Protein AF-A0AAU9D079-F1 (afdb_monomer_lite)

Organism: NCBI:txid2932183

Secondary structure (DSSP, 8-state):
-------PPPP--TTS-HHHHTTS---HHHHHHHHHHTT----S-HHHHHHHHHHHHHH---PPP--------TT----TTPBPPTT----HHHHHHHHHHH-TT----HHHHHHHHH-TTSBHHHHHHHHHHHHHHHHHHHHT-

Structure (mmCIF, N/CA/C/O backbone):
data_AF-A0AAU9D079-F1
#
_entry.id   AF-A0AAU9D079-F1
#
loop_
_atom_site.group_PDB
_atom_site.id
_atom_site.type_symbol
_atom_site.label_atom_id
_atom_site.label_alt_id
_atom_site.label_comp_id
_atom_site.label_asym_id
_atom_site.label_entity_id
_atom_site.label_seq_id
_atom_site.pdbx_PDB_ins_code
_atom_site.Cartn_x
_atom_site.Cartn_y
_atom_site.Cartn_z
_atom_site.occupancy
_atom_site.B_iso_or_equiv
_atom_site.auth_seq_id
_atom_site.auth_comp_id
_atom_site.auth_asym_id
_atom_site.auth_atom_id
_atom_site.pdbx_PDB_model_num
ATOM 1 N N . MET A 1 1 ? 31.704 30.088 -17.794 1.00 35.72 1 MET A N 1
ATOM 2 C CA . MET A 1 1 ? 30.406 29.933 -17.100 1.00 35.72 1 MET A CA 1
ATOM 3 C C . MET A 1 1 ? 29.579 28.923 -17.874 1.00 35.72 1 MET A C 1
ATOM 5 O O . MET A 1 1 ? 28.893 29.282 -18.826 1.00 35.72 1 MET A O 1
ATOM 9 N N . ASP A 1 2 ? 29.726 27.651 -17.518 1.00 37.94 2 ASP A N 1
ATOM 10 C CA . ASP A 1 2 ? 29.118 26.526 -18.222 1.00 37.94 2 ASP A CA 1
ATOM 11 C C . ASP A 1 2 ? 27.613 26.461 -17.973 1.00 37.94 2 ASP A C 1
ATOM 13 O O . ASP A 1 2 ? 27.134 26.202 -16.865 1.00 37.94 2 ASP A O 1
ATOM 17 N N . LYS A 1 3 ? 26.848 26.711 -19.036 1.00 43.94 3 LYS A N 1
ATOM 18 C CA . LYS A 1 3 ? 25.403 26.504 -19.070 1.00 43.94 3 LYS A CA 1
ATOM 19 C C . LYS A 1 3 ? 25.148 24.999 -18.951 1.00 43.94 3 LYS A C 1
ATOM 21 O O . LYS A 1 3 ? 25.276 24.274 -19.933 1.00 43.94 3 LYS A O 1
ATOM 26 N N . LYS A 1 4 ? 24.790 24.511 -17.756 1.00 41.75 4 LYS A N 1
ATOM 27 C CA . LYS A 1 4 ? 24.279 23.142 -17.580 1.00 41.75 4 LYS A CA 1
ATOM 28 C C . LYS A 1 4 ? 23.078 22.949 -18.509 1.00 41.75 4 LYS A C 1
ATOM 30 O O . LYS A 1 4 ? 22.026 23.550 -18.298 1.00 41.75 4 LYS A O 1
ATOM 35 N N . ALA A 1 5 ? 23.250 22.123 -19.539 1.00 45.31 5 ALA A N 1
ATOM 36 C CA . ALA A 1 5 ? 22.170 21.694 -20.410 1.00 45.31 5 ALA A CA 1
ATOM 37 C C . ALA A 1 5 ? 21.072 21.051 -19.553 1.00 45.31 5 ALA A C 1
ATOM 39 O O . ALA A 1 5 ? 21.315 20.096 -18.813 1.00 45.31 5 ALA A O 1
ATOM 40 N N . LYS A 1 6 ? 19.863 21.604 -19.632 1.00 51.50 6 LYS A N 1
ATOM 41 C CA . LYS A 1 6 ? 18.654 21.019 -19.056 1.00 51.50 6 LYS A CA 1
ATOM 42 C C . LYS A 1 6 ? 18.415 19.715 -19.818 1.00 51.50 6 LYS A C 1
ATOM 44 O O . LYS A 1 6 ? 17.887 19.758 -20.922 1.00 51.50 6 LYS A O 1
ATOM 49 N N . GLN A 1 7 ? 18.911 18.590 -19.296 1.00 60.41 7 GLN A N 1
ATOM 50 C CA . GLN A 1 7 ? 18.768 17.281 -19.939 1.00 60.41 7 GLN A CA 1
ATOM 51 C C . GLN A 1 7 ? 17.278 17.003 -20.132 1.00 60.41 7 GLN A C 1
ATOM 53 O O . GLN A 1 7 ? 16.543 16.765 -19.172 1.00 60.41 7 GLN A O 1
ATOM 58 N N . SER A 1 8 ? 16.822 17.113 -21.377 1.00 75.19 8 SER A N 1
ATOM 59 C CA . SER A 1 8 ? 15.475 16.738 -21.766 1.00 75.19 8 SER A CA 1
ATOM 60 C C . SER A 1 8 ? 15.332 15.236 -21.574 1.00 75.19 8 SER A C 1
ATOM 62 O O . SER A 1 8 ? 16.210 14.453 -21.938 1.00 75.19 8 SER A O 1
ATOM 64 N N . ARG A 1 9 ? 14.223 14.839 -20.950 1.00 83.19 9 ARG A N 1
ATOM 65 C CA . ARG A 1 9 ? 13.878 13.434 -20.765 1.00 83.19 9 ARG A CA 1
ATOM 66 C C . ARG A 1 9 ? 13.855 12.739 -22.137 1.00 83.19 9 ARG A C 1
ATOM 68 O O . ARG A 1 9 ? 13.100 13.198 -22.996 1.00 83.19 9 ARG A O 1
ATOM 75 N N . PRO A 1 10 ? 14.636 11.666 -22.346 1.00 85.69 10 PRO A N 1
ATOM 76 C CA . PRO A 1 10 ? 14.678 10.972 -23.621 1.00 85.69 10 PRO A CA 1
ATOM 77 C C . PRO A 1 10 ? 13.368 10.228 -23.871 1.00 85.69 10 PRO A C 1
ATOM 79 O O . PRO A 1 10 ? 12.711 9.747 -22.941 1.00 85.69 10 PRO A O 1
ATOM 82 N N . GLU A 1 11 ? 12.989 10.133 -25.140 1.00 86.75 11 GLU A N 1
ATOM 83 C CA . GLU A 1 11 ? 11.825 9.364 -25.561 1.00 86.75 11 GLU A CA 1
ATOM 84 C C . GLU A 1 11 ? 12.049 7.871 -25.302 1.00 86.75 11 GLU A C 1
ATOM 86 O O . GLU A 1 11 ? 13.154 7.355 -25.479 1.00 86.75 11 GLU A O 1
ATOM 91 N N . LEU A 1 12 ? 11.003 7.176 -24.856 1.00 89.38 12 LEU A N 1
ATOM 92 C CA . LEU A 1 12 ? 11.094 5.764 -24.518 1.00 89.38 12 LEU A CA 1
ATOM 93 C C . LEU A 1 12 ? 11.044 4.913 -25.793 1.00 89.38 12 LEU A C 1
ATOM 95 O O . LEU A 1 12 ? 9.967 4.631 -26.315 1.00 89.38 12 LEU A O 1
ATOM 99 N N . ARG A 1 13 ? 12.220 4.518 -26.291 1.00 89.88 13 ARG A N 1
ATOM 100 C CA . ARG A 1 13 ? 12.395 3.765 -27.541 1.00 89.88 13 ARG A CA 1
ATOM 101 C C . ARG A 1 13 ? 13.238 2.498 -27.336 1.00 89.88 13 ARG A C 1
ATOM 103 O O . ARG A 1 13 ? 13.971 2.431 -26.351 1.00 89.88 13 ARG A O 1
ATOM 110 N N . PRO A 1 14 ? 13.110 1.471 -28.202 1.00 87.12 14 PRO A N 1
ATOM 111 C CA . PRO A 1 14 ? 13.763 0.171 -27.995 1.00 87.12 14 PRO A CA 1
ATOM 112 C C . PRO A 1 14 ? 15.297 0.217 -28.005 1.00 87.12 14 PRO A C 1
ATOM 114 O O . PRO A 1 14 ? 15.936 -0.676 -27.465 1.00 87.12 14 PRO A O 1
ATOM 117 N N . ASP A 1 15 ? 15.872 1.251 -28.612 1.00 86.75 15 ASP A N 1
ATOM 118 C CA . ASP A 1 15 ? 17.305 1.536 -28.705 1.00 86.75 15 ASP A CA 1
ATOM 119 C C . ASP A 1 15 ? 17.833 2.398 -27.541 1.00 86.75 15 ASP A C 1
ATOM 121 O O . ASP A 1 15 ? 19.031 2.676 -27.457 1.00 86.75 15 ASP A O 1
ATOM 125 N N . LEU A 1 16 ? 16.960 2.826 -26.621 1.00 90.81 16 LEU A N 1
ATOM 126 C CA . LEU A 1 16 ? 17.357 3.622 -25.466 1.00 90.81 16 LEU A CA 1
ATOM 127 C C . LEU A 1 16 ? 18.226 2.794 -24.512 1.00 90.81 16 LEU A C 1
ATOM 129 O O . LEU A 1 16 ? 17.862 1.703 -24.087 1.00 90.81 16 LEU A O 1
ATOM 133 N N . ASN A 1 17 ? 19.356 3.350 -24.084 1.00 90.56 17 ASN A N 1
ATOM 134 C CA . ASN A 1 17 ? 20.204 2.686 -23.103 1.00 90.56 17 ASN A CA 1
ATOM 135 C C . ASN A 1 17 ? 19.479 2.530 -21.747 1.00 90.56 17 ASN A C 1
ATOM 137 O O . ASN A 1 17 ? 18.990 3.512 -21.179 1.00 90.56 17 ASN A O 1
ATOM 141 N N . ALA A 1 18 ? 19.477 1.315 -21.190 1.00 90.06 18 ALA A N 1
ATOM 142 C CA . ALA A 1 18 ? 18.810 0.997 -19.923 1.00 90.06 18 ALA A CA 1
ATOM 143 C C . ALA A 1 18 ? 19.267 1.885 -18.745 1.00 90.06 18 ALA A C 1
ATOM 145 O O . ALA A 1 18 ? 18.445 2.329 -17.942 1.00 90.06 18 ALA A O 1
ATOM 146 N N . MET A 1 19 ? 20.560 2.221 -18.667 1.00 88.31 19 MET A N 1
ATOM 147 C CA . MET A 1 19 ? 21.108 3.093 -17.618 1.00 88.31 19 MET A CA 1
ATOM 148 C C . MET A 1 19 ? 20.657 4.544 -17.768 1.00 88.31 19 MET A C 1
ATOM 150 O O . MET A 1 19 ? 20.585 5.271 -16.779 1.00 88.31 19 MET A O 1
ATOM 154 N N . ILE A 1 20 ? 20.372 4.989 -18.994 1.00 89.50 20 ILE A N 1
ATOM 155 C CA . ILE A 1 20 ? 19.781 6.306 -19.242 1.00 89.50 20 ILE A CA 1
ATOM 156 C C . ILE A 1 20 ? 18.304 6.267 -18.859 1.00 89.50 20 ILE A C 1
ATOM 158 O O . ILE A 1 20 ? 17.867 7.119 -18.094 1.00 89.50 20 ILE A O 1
ATOM 162 N N . PHE A 1 21 ? 17.561 5.256 -19.311 1.00 92.81 21 PHE A N 1
ATOM 163 C CA . PHE A 1 21 ? 16.154 5.059 -18.964 1.00 92.81 21 PHE A CA 1
ATOM 164 C C . PHE A 1 21 ? 15.908 5.129 -17.446 1.00 92.81 21 PHE A C 1
ATOM 166 O O . PHE A 1 21 ? 15.053 5.890 -16.996 1.00 92.81 21 PHE A O 1
ATOM 173 N N . LEU A 1 22 ? 16.712 4.419 -16.647 1.00 90.69 22 LEU A N 1
ATOM 174 C CA . LEU A 1 22 ? 16.5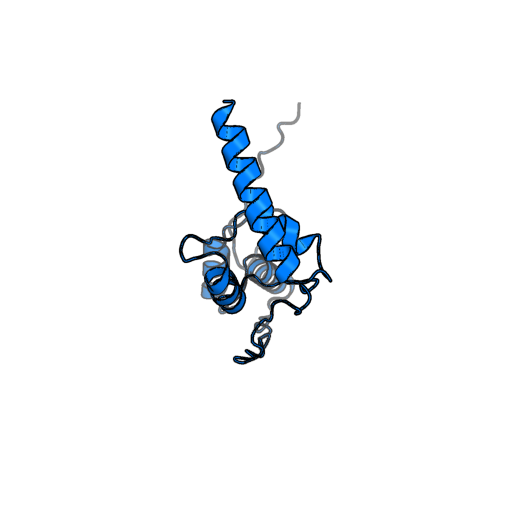76 4.379 -15.185 1.00 90.69 22 LEU A CA 1
ATOM 175 C C . LEU A 1 22 ? 16.859 5.718 -14.478 1.00 90.69 22 LEU A C 1
ATOM 177 O O . LEU A 1 22 ? 16.495 5.879 -13.314 1.00 90.69 22 LEU A O 1
ATOM 181 N N . LYS A 1 23 ? 17.483 6.691 -15.156 1.00 91.88 23 LYS A N 1
ATOM 182 C CA . LYS A 1 23 ? 17.740 8.03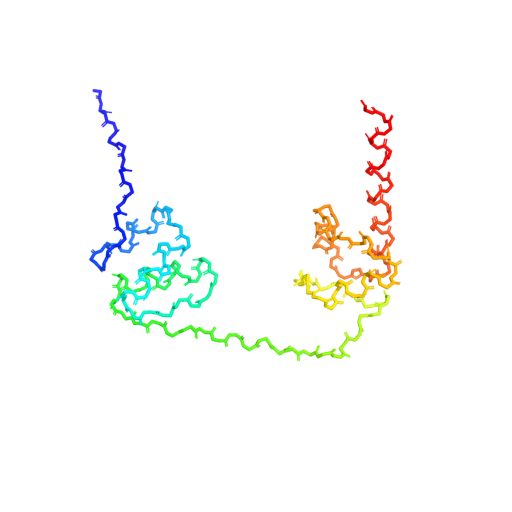3 -14.602 1.00 91.88 23 LYS A CA 1
ATOM 183 C C . LYS A 1 23 ? 16.546 8.978 -14.726 1.00 91.88 23 LYS A C 1
ATOM 185 O O . LYS A 1 23 ? 16.550 10.028 -14.086 1.00 91.88 23 LYS A O 1
ATOM 190 N N . PHE A 1 24 ? 15.538 8.634 -15.530 1.00 90.44 24 PHE A N 1
ATOM 191 C CA . PHE A 1 24 ? 14.393 9.500 -15.795 1.00 90.44 24 PHE A CA 1
ATOM 192 C C . PHE A 1 24 ? 13.077 8.915 -15.286 1.00 90.44 24 PHE A C 1
ATOM 194 O O . PHE A 1 24 ? 12.878 7.707 -15.180 1.00 90.44 24 PHE A O 1
ATOM 201 N N . TYR A 1 25 ? 12.138 9.810 -14.983 1.00 89.50 25 TYR A N 1
ATOM 202 C CA . TYR A 1 25 ? 10.790 9.438 -14.582 1.00 89.50 25 TYR A CA 1
ATOM 203 C C . TYR A 1 25 ? 9.888 9.267 -15.812 1.00 89.50 25 TYR A C 1
ATOM 205 O O . TYR A 1 25 ? 9.683 10.207 -16.584 1.00 89.50 25 TYR A O 1
ATOM 213 N N . TYR A 1 26 ? 9.302 8.080 -15.952 1.00 90.94 26 TYR A N 1
ATOM 214 C CA . TYR A 1 26 ? 8.273 7.774 -16.950 1.00 90.94 26 TYR A CA 1
ATOM 215 C C . TYR A 1 26 ? 6.934 7.532 -16.264 1.00 90.94 26 TYR A C 1
ATOM 217 O O . TYR A 1 26 ? 6.883 6.973 -15.165 1.00 90.94 26 TYR A O 1
ATOM 225 N N . LEU A 1 27 ? 5.846 7.974 -16.881 1.00 91.44 27 LEU A N 1
ATOM 226 C CA . LEU A 1 27 ? 4.484 7.689 -16.452 1.00 91.44 27 LEU A CA 1
ATOM 227 C C . LEU A 1 27 ? 4.153 6.213 -16.672 1.00 91.44 27 LEU A C 1
ATOM 229 O O . LEU A 1 27 ? 4.785 5.520 -17.469 1.00 91.44 27 LEU A O 1
ATOM 233 N N . LYS A 1 28 ? 3.170 5.703 -15.927 1.00 91.31 28 LYS A N 1
ATOM 234 C CA . LYS A 1 28 ? 2.807 4.284 -16.026 1.00 91.31 28 LYS A CA 1
ATOM 235 C C . LYS A 1 28 ? 2.256 3.974 -17.418 1.00 91.31 28 LYS A C 1
ATOM 237 O O . LYS A 1 28 ? 2.552 2.922 -17.967 1.00 91.31 28 LYS A O 1
ATOM 242 N N . GLU A 1 29 ? 1.502 4.907 -17.973 1.00 92.12 29 GLU A N 1
ATOM 243 C CA . GLU A 1 29 ? 0.892 4.861 -19.295 1.00 92.12 29 GLU A CA 1
ATOM 244 C C . GLU A 1 29 ? 1.969 4.721 -20.378 1.00 92.12 29 GLU A C 1
ATOM 246 O O . GLU A 1 29 ? 1.869 3.844 -21.228 1.00 92.12 29 GLU A O 1
ATOM 251 N N . GLU A 1 30 ? 3.054 5.495 -20.278 1.00 92.75 30 GLU A N 1
ATOM 252 C CA . GLU A 1 30 ? 4.193 5.428 -21.206 1.00 92.75 30 GLU A CA 1
ATOM 253 C C . GLU A 1 30 ? 4.909 4.073 -21.132 1.00 92.75 30 GLU A C 1
ATOM 255 O O . GLU A 1 30 ? 5.244 3.482 -22.157 1.00 92.75 30 GLU A O 1
ATOM 260 N N . LEU A 1 31 ? 5.106 3.542 -19.920 1.00 94.25 31 LEU A N 1
ATOM 261 C CA . LEU A 1 31 ? 5.709 2.221 -19.727 1.00 94.25 31 LEU A CA 1
ATOM 262 C C . LEU A 1 31 ? 4.822 1.101 -20.287 1.00 94.25 31 LEU A C 1
ATOM 264 O O . LEU A 1 31 ? 5.329 0.131 -20.851 1.00 94.25 31 LEU A O 1
ATOM 268 N N . VAL A 1 32 ? 3.501 1.220 -20.120 1.00 94.69 32 VAL A N 1
ATOM 269 C CA . VAL A 1 32 ? 2.520 0.264 -20.650 1.00 94.69 32 VAL A CA 1
ATOM 270 C C . VAL A 1 32 ? 2.506 0.300 -22.173 1.00 94.69 32 VAL A C 1
ATOM 272 O O . VAL A 1 32 ? 2.523 -0.766 -22.788 1.00 94.69 32 VAL A O 1
ATOM 275 N N . GLU A 1 33 ? 2.515 1.489 -22.772 1.00 94.38 33 GLU A N 1
ATOM 276 C CA . GLU A 1 33 ? 2.519 1.644 -24.225 1.00 94.38 33 GLU A CA 1
ATOM 277 C C . GLU A 1 33 ? 3.795 1.064 -24.834 1.00 94.38 33 GLU A C 1
ATOM 279 O O . GLU A 1 33 ? 3.735 0.226 -25.733 1.00 94.38 33 GLU A O 1
ATOM 284 N N . PHE A 1 34 ? 4.955 1.380 -24.254 1.00 94.25 34 PHE A N 1
ATOM 285 C CA . PHE A 1 34 ? 6.215 0.770 -24.664 1.00 94.25 34 PHE A CA 1
ATOM 286 C C . PHE A 1 34 ? 6.189 -0.759 -24.546 1.00 94.25 34 PHE A C 1
ATOM 288 O O . PHE A 1 34 ? 6.634 -1.464 -25.456 1.00 94.25 34 PHE A O 1
ATOM 295 N N . CYS A 1 35 ? 5.647 -1.290 -23.445 1.00 93.69 35 CYS A N 1
ATOM 296 C CA . CYS A 1 35 ? 5.478 -2.731 -23.289 1.00 93.69 35 CYS A CA 1
ATOM 297 C C . CYS A 1 35 ? 4.590 -3.318 -24.392 1.00 93.69 35 CYS A C 1
ATOM 299 O O . CYS A 1 35 ? 4.933 -4.359 -24.946 1.00 93.69 35 CYS A O 1
ATOM 301 N N . ARG A 1 36 ? 3.480 -2.658 -24.740 1.00 93.31 36 ARG A N 1
ATOM 302 C CA . ARG A 1 36 ? 2.554 -3.110 -25.786 1.00 93.31 36 ARG A CA 1
ATOM 303 C C . ARG A 1 36 ? 3.233 -3.158 -27.153 1.00 93.31 36 ARG A C 1
ATOM 305 O O . ARG A 1 36 ? 3.162 -4.191 -27.817 1.00 93.31 36 ARG A O 1
ATOM 312 N N . LEU A 1 37 ? 3.933 -2.086 -27.528 1.00 92.44 37 LEU A N 1
ATOM 313 C CA . LEU A 1 37 ? 4.662 -1.977 -28.795 1.00 92.44 37 LEU A CA 1
ATOM 314 C C . LEU A 1 37 ? 5.752 -3.051 -28.926 1.00 92.44 37 LEU A C 1
ATOM 316 O O . LEU A 1 37 ? 5.927 -3.632 -29.993 1.00 92.44 37 LEU A O 1
ATOM 320 N N . ASN A 1 38 ? 6.430 -3.382 -27.823 1.00 91.44 38 ASN A N 1
ATOM 321 C CA . ASN A 1 38 ? 7.510 -4.374 -27.794 1.00 91.44 38 ASN A CA 1
ATOM 322 C C . ASN A 1 38 ? 7.050 -5.793 -27.408 1.00 91.44 38 ASN A C 1
ATOM 324 O O . ASN A 1 38 ? 7.88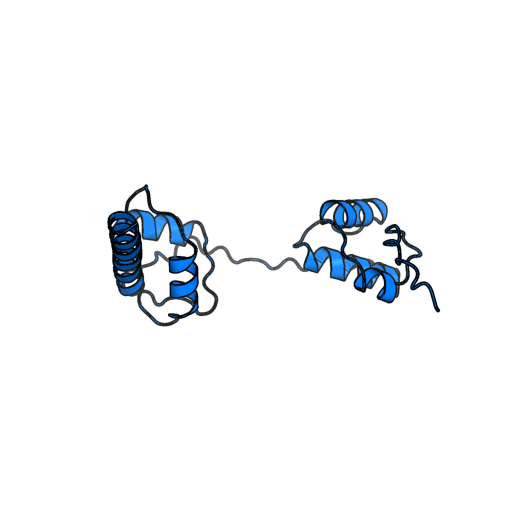1 -6.667 -27.148 1.00 91.44 38 ASN A O 1
ATOM 328 N N . GLN A 1 39 ? 5.735 -6.047 -27.374 1.00 90.31 39 GLN A N 1
ATOM 329 C CA . GLN A 1 39 ? 5.144 -7.351 -27.035 1.00 90.31 39 GLN A CA 1
ATOM 330 C C . GLN A 1 39 ? 5.608 -7.893 -25.664 1.00 90.31 39 GLN A C 1
ATOM 332 O O . GLN A 1 39 ? 5.791 -9.099 -25.461 1.00 90.31 39 GLN A O 1
ATOM 337 N N . LEU A 1 40 ? 5.810 -6.988 -24.708 1.00 90.88 40 LEU A N 1
ATOM 338 C CA . LEU A 1 40 ? 6.053 -7.274 -23.301 1.00 90.88 40 LEU A CA 1
ATOM 339 C C . LEU A 1 40 ? 4.720 -7.325 -22.545 1.00 90.88 40 LEU A C 1
ATOM 341 O O . LEU A 1 40 ? 3.722 -6.714 -22.924 1.00 90.88 40 LEU A O 1
ATOM 345 N N . SER A 1 41 ? 4.703 -8.026 -21.413 1.00 88.50 41 SER A N 1
ATOM 346 C CA . SER A 1 41 ? 3.539 -8.010 -20.524 1.00 88.50 41 SER A CA 1
ATOM 347 C C . SER A 1 41 ? 3.308 -6.612 -19.944 1.00 88.50 41 SER A C 1
ATOM 349 O O . SER A 1 41 ? 4.202 -6.053 -19.309 1.00 88.50 41 SER A O 1
ATOM 351 N N . THR A 1 42 ? 2.078 -6.111 -20.054 1.00 91.31 42 THR A N 1
ATOM 352 C CA . THR A 1 42 ? 1.615 -4.851 -19.442 1.00 91.31 42 THR A CA 1
ATOM 353 C C . THR A 1 42 ? 1.114 -5.024 -18.001 1.00 91.31 42 THR A C 1
ATOM 355 O O . THR A 1 42 ? 0.754 -4.053 -17.341 1.00 91.31 42 THR A O 1
ATOM 358 N N . GLN A 1 43 ? 1.102 -6.258 -17.481 1.00 85.88 43 GLN A N 1
ATOM 359 C CA . GLN A 1 43 ? 0.694 -6.550 -16.104 1.00 85.88 43 GLN A CA 1
ATOM 360 C C . GLN A 1 43 ? 1.772 -6.146 -15.085 1.00 85.88 43 GLN A C 1
ATOM 362 O O . GLN A 1 43 ? 2.969 -6.379 -15.302 1.00 85.88 43 GLN A O 1
ATOM 367 N N . GLY A 1 44 ? 1.327 -5.604 -13.949 1.00 85.00 44 GLY A N 1
ATOM 368 C CA . GLY A 1 44 ? 2.168 -5.272 -12.799 1.00 85.00 44 GLY A CA 1
ATOM 369 C C . GLY A 1 44 ? 2.013 -3.834 -12.298 1.00 85.00 44 GLY A C 1
ATOM 370 O O . GLY A 1 44 ? 1.324 -2.988 -12.878 1.00 85.00 44 GLY A O 1
ATOM 371 N N . SER A 1 45 ? 2.665 -3.574 -11.173 1.00 88.44 45 SER A N 1
ATOM 372 C CA . SER A 1 45 ? 2.918 -2.244 -10.628 1.00 88.44 45 SER A CA 1
ATOM 373 C C . SER A 1 45 ? 3.853 -1.435 -11.535 1.00 88.44 45 SER A C 1
ATOM 375 O O . SER A 1 45 ? 4.495 -1.961 -12.443 1.00 88.44 45 SER A O 1
ATOM 377 N N . LYS A 1 46 ? 3.938 -0.123 -11.292 1.00 88.88 46 LYS A N 1
ATOM 378 C CA . LYS A 1 46 ? 4.820 0.769 -12.056 1.00 88.88 46 LYS A CA 1
ATOM 379 C C . LYS A 1 46 ? 6.285 0.329 -11.982 1.00 88.88 46 LYS A C 1
ATOM 381 O O . LYS A 1 46 ? 6.960 0.329 -12.999 1.00 88.88 46 LYS A O 1
ATOM 386 N N . THR A 1 47 ? 6.742 -0.080 -10.803 1.00 88.62 47 THR A N 1
ATOM 387 C CA . THR A 1 47 ? 8.103 -0.585 -10.585 1.00 88.62 47 THR A CA 1
ATOM 388 C C . THR A 1 47 ? 8.356 -1.863 -11.377 1.00 88.62 47 THR A C 1
ATOM 390 O O . THR A 1 47 ? 9.350 -1.947 -12.084 1.00 88.62 47 THR A O 1
ATOM 393 N N . GLU A 1 48 ? 7.415 -2.813 -11.373 1.00 90.38 48 GLU A N 1
ATOM 394 C CA . GLU A 1 48 ? 7.540 -4.039 -12.177 1.00 90.38 48 GLU A CA 1
ATOM 395 C C . GLU A 1 48 ? 7.564 -3.767 -13.687 1.00 90.38 48 GLU A C 1
ATOM 397 O O . GLU A 1 48 ? 8.225 -4.493 -14.431 1.00 90.38 48 GLU A O 1
ATOM 402 N N . LEU A 1 49 ? 6.834 -2.747 -14.153 1.00 92.12 49 LEU A N 1
ATOM 403 C CA . LEU A 1 49 ? 6.898 -2.294 -15.542 1.00 92.12 49 LEU A CA 1
ATOM 404 C C . LEU A 1 49 ? 8.260 -1.660 -15.846 1.00 92.12 49 LEU A C 1
ATOM 406 O O . LEU A 1 49 ? 8.872 -2.030 -16.843 1.00 92.12 49 LEU A O 1
ATOM 410 N N . THR A 1 50 ? 8.768 -0.781 -14.976 1.00 93.00 50 THR A N 1
ATOM 411 C CA . THR A 1 50 ? 10.104 -0.178 -15.110 1.00 93.00 50 THR A CA 1
ATOM 412 C C . THR A 1 50 ? 11.196 -1.243 -15.190 1.00 93.00 50 THR A C 1
ATOM 414 O O . THR A 1 50 ? 11.984 -1.225 -16.130 1.00 93.00 50 THR A O 1
ATOM 417 N N . ASP A 1 51 ? 11.207 -2.213 -14.274 1.00 91.38 51 ASP A N 1
ATOM 418 C CA . ASP A 1 51 ? 12.205 -3.290 -14.258 1.00 91.38 51 ASP A CA 1
ATOM 419 C C . ASP A 1 51 ? 12.150 -4.136 -15.535 1.00 91.38 51 ASP A C 1
ATOM 421 O O . ASP A 1 51 ? 13.175 -4.567 -16.063 1.00 91.38 51 ASP A O 1
ATOM 425 N N . ARG A 1 52 ? 10.940 -4.381 -16.053 1.00 92.50 52 ARG A N 1
ATOM 426 C CA . ARG A 1 52 ? 10.740 -5.143 -17.290 1.00 92.50 52 ARG A CA 1
ATOM 427 C C . ARG A 1 52 ? 11.254 -4.389 -18.509 1.00 92.50 52 ARG A C 1
ATOM 429 O O . ARG A 1 52 ? 11.874 -5.009 -19.368 1.00 92.50 52 ARG A O 1
ATOM 436 N N . VAL A 1 53 ? 10.998 -3.085 -18.576 1.00 93.06 53 VAL A N 1
ATOM 437 C CA . VAL A 1 53 ? 11.499 -2.219 -19.646 1.00 93.06 53 VAL A CA 1
ATOM 438 C C . VAL A 1 53 ? 13.021 -2.124 -19.584 1.00 93.06 53 VAL A C 1
ATOM 440 O O . VAL A 1 53 ? 13.666 -2.373 -20.594 1.00 93.06 53 VAL A O 1
ATOM 443 N N . ALA A 1 54 ? 13.605 -1.874 -18.410 1.00 93.12 54 ALA A N 1
ATOM 444 C CA . ALA A 1 54 ? 15.057 -1.821 -18.238 1.00 93.12 54 ALA A CA 1
ATOM 445 C C . ALA A 1 54 ? 15.734 -3.133 -18.668 1.00 93.12 54 ALA A C 1
ATOM 447 O O . ALA A 1 54 ? 16.681 -3.109 -19.447 1.00 93.12 54 ALA A O 1
ATOM 448 N N . TYR A 1 55 ? 15.190 -4.276 -18.238 1.00 91.69 55 TYR A N 1
ATOM 449 C CA . TYR A 1 55 ? 15.689 -5.592 -18.637 1.00 91.69 55 TYR A CA 1
ATOM 450 C C . TYR A 1 55 ? 15.617 -5.814 -20.154 1.00 91.69 55 TYR A C 1
ATOM 452 O O . TYR A 1 55 ? 16.547 -6.365 -20.743 1.00 91.69 55 TYR A O 1
ATOM 460 N N . PHE A 1 56 ? 14.527 -5.382 -20.795 1.00 93.19 56 PHE A N 1
ATOM 461 C CA . PHE A 1 56 ? 14.378 -5.474 -22.246 1.00 93.19 56 PHE A CA 1
ATOM 462 C C . PHE A 1 56 ? 15.386 -4.583 -22.985 1.00 93.19 56 PHE A C 1
ATOM 464 O O . PHE A 1 56 ? 15.993 -5.048 -23.940 1.00 93.19 56 PHE A O 1
ATOM 471 N N . LEU A 1 57 ? 15.611 -3.350 -22.524 1.00 92.94 57 LEU A N 1
ATOM 472 C CA . LEU A 1 57 ? 16.600 -2.437 -23.113 1.00 92.94 57 LEU A CA 1
ATOM 473 C C . LEU A 1 57 ? 18.044 -2.939 -22.943 1.00 92.94 57 LEU A C 1
ATOM 475 O O . LEU A 1 57 ? 18.888 -2.685 -23.794 1.00 92.94 57 LEU A O 1
ATOM 479 N N . GLU A 1 58 ? 18.343 -3.643 -21.849 1.00 91.06 58 GLU A N 1
ATOM 480 C CA . GLU A 1 58 ? 19.682 -4.181 -21.578 1.00 91.06 58 GLU A CA 1
ATOM 481 C C . GLU A 1 58 ? 19.968 -5.484 -22.338 1.00 91.06 58 GLU A C 1
ATOM 483 O O . GLU A 1 58 ? 21.074 -5.686 -22.830 1.00 91.06 58 GLU A O 1
ATOM 488 N N . THR A 1 59 ? 18.982 -6.382 -22.429 1.00 89.00 59 THR A N 1
ATOM 489 C CA . THR A 1 59 ? 19.202 -7.763 -22.899 1.00 89.00 59 THR A CA 1
ATOM 490 C C . THR A 1 59 ? 18.498 -8.098 -24.213 1.00 89.00 59 THR A C 1
ATOM 492 O O . THR A 1 59 ? 18.784 -9.131 -24.812 1.00 89.00 59 THR A O 1
ATOM 495 N N . GLY A 1 60 ? 17.520 -7.293 -24.636 1.00 86.94 60 GLY A N 1
ATOM 496 C CA . GLY A 1 60 ? 16.592 -7.616 -25.726 1.00 86.94 60 GLY A CA 1
ATOM 497 C C . GLY A 1 60 ? 15.595 -8.738 -25.398 1.00 86.94 60 GLY A C 1
ATOM 498 O O . GLY A 1 60 ? 14.741 -9.074 -26.222 1.00 86.94 60 GLY A O 1
ATOM 499 N N . LEU A 1 61 ? 15.666 -9.338 -24.203 1.00 85.88 61 LEU A N 1
ATOM 500 C CA . LEU A 1 61 ? 14.867 -10.501 -23.829 1.00 85.88 61 LEU A CA 1
ATOM 501 C C . LEU A 1 61 ? 13.553 -10.113 -23.144 1.00 85.88 61 LEU A C 1
ATOM 503 O O . LEU A 1 61 ? 13.439 -9.133 -22.407 1.00 85.88 61 LEU A O 1
ATOM 507 N N . ARG A 1 62 ? 12.527 -10.947 -23.347 1.00 85.56 62 ARG A N 1
ATOM 508 C CA . ARG A 1 62 ? 11.175 -10.719 -22.821 1.00 85.56 62 ARG A CA 1
ATOM 509 C C . ARG A 1 62 ? 10.945 -11.526 -21.549 1.00 85.56 62 ARG A C 1
ATOM 511 O O . ARG A 1 62 ? 10.760 -12.743 -21.586 1.00 85.56 62 ARG A O 1
ATOM 518 N N . LYS A 1 63 ? 10.894 -10.847 -20.403 1.00 75.75 63 LYS A N 1
ATOM 519 C CA . LYS A 1 63 ? 10.605 -11.489 -19.114 1.00 75.75 63 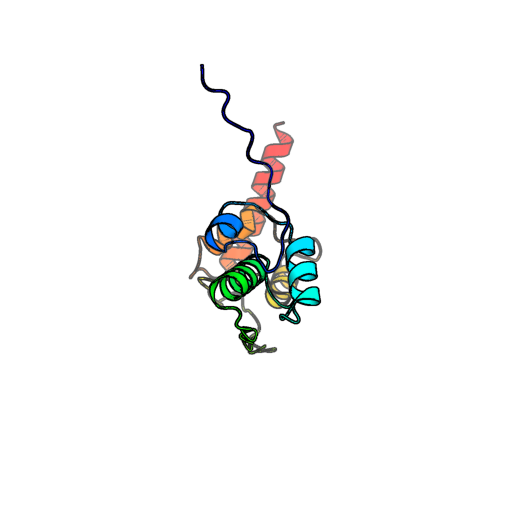LYS A CA 1
ATOM 520 C C . LYS A 1 63 ? 9.101 -11.710 -18.941 1.00 75.75 63 LYS A C 1
ATOM 522 O O . LYS A 1 63 ? 8.324 -10.752 -18.920 1.00 75.75 63 LYS A O 1
ATOM 527 N N . LYS A 1 64 ? 8.678 -12.968 -18.765 1.00 71.94 64 LYS A N 1
ATOM 528 C CA . LYS A 1 64 ? 7.288 -13.283 -18.389 1.00 71.94 64 LYS A CA 1
ATOM 529 C C . LYS A 1 64 ? 6.990 -12.725 -16.988 1.00 71.94 64 LYS A C 1
ATOM 531 O O . LYS A 1 64 ? 7.859 -12.794 -16.114 1.00 71.94 64 LYS A O 1
ATOM 536 N N . PRO A 1 65 ? 5.788 -12.171 -16.744 1.00 67.38 65 PRO A N 1
ATOM 537 C CA . PRO A 1 65 ? 5.419 -11.699 -15.417 1.00 67.38 65 PRO A CA 1
ATOM 538 C C . PRO A 1 65 ? 5.411 -12.884 -14.446 1.00 67.38 65 PRO A C 1
ATOM 540 O O . PRO A 1 65 ? 4.840 -13.938 -14.738 1.00 67.38 65 PRO A O 1
ATOM 543 N N . LYS A 1 66 ? 6.043 -12.721 -13.278 1.00 67.06 66 LYS A N 1
ATOM 544 C CA . LYS A 1 66 ? 5.910 -13.696 -12.194 1.00 67.06 66 LYS A CA 1
ATOM 545 C C . LYS A 1 66 ? 4.482 -13.587 -11.664 1.00 67.06 66 LYS A C 1
ATOM 547 O O . LYS A 1 66 ? 4.150 -12.620 -10.989 1.00 67.06 66 LYS A O 1
ATOM 552 N N . ARG A 1 67 ? 3.627 -14.565 -11.971 1.00 56.50 67 ARG A N 1
ATOM 553 C CA . ARG A 1 67 ? 2.318 -14.676 -11.317 1.00 56.50 67 ARG A CA 1
ATOM 554 C C . ARG A 1 67 ? 2.552 -15.062 -9.861 1.00 56.50 67 ARG A C 1
ATOM 556 O O . ARG A 1 67 ? 2.775 -16.233 -9.566 1.00 56.50 67 ARG A O 1
ATOM 563 N N . GLN A 1 68 ? 2.504 -14.093 -8.953 1.00 56.06 68 GLN A N 1
ATOM 564 C CA . GLN A 1 68 ? 2.291 -14.415 -7.549 1.00 56.06 68 GLN A CA 1
ATOM 565 C C . GLN A 1 68 ? 0.852 -14.915 -7.435 1.00 56.06 68 GLN A C 1
ATOM 567 O O . GLN A 1 68 ? -0.095 -14.156 -7.630 1.00 56.06 68 GLN A O 1
ATOM 572 N N . LYS A 1 69 ? 0.680 -16.218 -7.196 1.00 46.56 69 LYS A N 1
ATOM 573 C CA . LYS A 1 69 ? -0.614 -16.751 -6.778 1.00 46.56 69 LYS A CA 1
ATOM 574 C C . LYS A 1 69 ? -0.859 -16.220 -5.369 1.00 46.56 69 LYS A C 1
ATOM 576 O O . LYS A 1 69 ? -0.338 -16.776 -4.408 1.00 46.56 69 LYS A O 1
ATOM 581 N N . THR A 1 70 ? -1.616 -15.139 -5.236 1.00 46.22 70 THR A N 1
ATOM 582 C CA . THR A 1 70 ? -2.262 -14.832 -3.964 1.00 46.22 70 THR A CA 1
ATOM 583 C C . THR A 1 70 ? -3.232 -15.973 -3.693 1.00 46.22 70 THR A C 1
ATOM 585 O O . THR A 1 70 ? -4.248 -16.114 -4.371 1.00 46.22 70 THR A O 1
ATOM 588 N N . ILE A 1 71 ? -2.881 -16.848 -2.750 1.00 44.00 71 ILE A N 1
ATOM 589 C CA . ILE A 1 71 ? -3.821 -17.829 -2.213 1.00 44.00 71 ILE A CA 1
ATOM 590 C C . ILE A 1 71 ? -4.885 -17.004 -1.491 1.00 44.00 71 ILE A C 1
ATOM 592 O O . ILE A 1 71 ? -4.686 -16.548 -0.367 1.00 44.00 71 ILE A O 1
ATOM 596 N N . TYR A 1 72 ? -5.986 -16.731 -2.183 1.00 44.19 72 TYR A N 1
ATOM 597 C CA . TYR A 1 72 ? -7.173 -16.161 -1.576 1.00 44.19 72 TYR A CA 1
ATOM 598 C C . TYR A 1 72 ? -7.743 -17.230 -0.644 1.00 44.19 72 TYR A C 1
ATOM 600 O O . TYR A 1 72 ? -8.283 -18.230 -1.111 1.00 44.19 72 TYR A O 1
ATOM 608 N N . GLN A 1 73 ? -7.550 -17.060 0.665 1.00 48.53 73 GLN A N 1
ATOM 609 C CA . GLN A 1 73 ? -8.232 -17.861 1.678 1.00 48.53 73 GLN A CA 1
ATOM 610 C C . GLN A 1 73 ? -9.512 -17.121 2.088 1.00 48.53 73 GLN A C 1
ATOM 612 O O . GLN A 1 73 ? -9.415 -16.121 2.804 1.00 48.53 73 GLN A O 1
ATOM 617 N N . PRO A 1 74 ? -10.701 -17.575 1.650 1.00 46.62 74 PRO A N 1
ATOM 618 C CA . PRO A 1 74 ? -11.949 -16.842 1.862 1.00 46.62 74 PRO A CA 1
ATOM 619 C C . PRO A 1 74 ? -12.404 -16.812 3.329 1.00 46.62 74 PRO A C 1
ATOM 621 O O . PRO A 1 74 ? -13.226 -15.979 3.681 1.00 46.62 74 PRO A O 1
ATOM 624 N N . ASN A 1 75 ? -11.878 -17.692 4.191 1.00 48.69 75 ASN A N 1
ATOM 625 C CA . ASN A 1 75 ? -12.574 -18.087 5.424 1.00 48.69 75 ASN A CA 1
ATOM 626 C C . ASN A 1 75 ? -11.756 -17.990 6.719 1.00 48.69 75 ASN A C 1
ATOM 628 O O . ASN A 1 75 ? -12.119 -18.609 7.715 1.00 48.69 75 ASN A O 1
ATOM 632 N N . VAL A 1 76 ? -10.671 -17.214 6.765 1.00 54.94 76 VAL A N 1
ATOM 633 C CA . VAL A 1 76 ? -10.116 -16.838 8.077 1.00 54.94 76 VAL A CA 1
ATOM 634 C C . VAL A 1 76 ? -10.884 -15.607 8.539 1.00 54.94 76 VAL A C 1
ATOM 636 O O . VAL A 1 76 ? -10.485 -14.491 8.218 1.00 54.94 76 VAL A O 1
ATOM 639 N N . ASN A 1 77 ? -12.012 -15.794 9.221 1.00 70.38 77 ASN A N 1
ATOM 640 C CA . ASN A 1 77 ? -12.719 -14.688 9.864 1.00 70.38 77 ASN A CA 1
ATOM 641 C C . ASN A 1 77 ? -11.754 -14.016 10.847 1.00 70.38 77 ASN A C 1
ATOM 643 O O . ASN A 1 77 ? -11.208 -14.679 11.727 1.00 70.38 77 ASN A O 1
ATOM 647 N N . LEU A 1 78 ? -11.489 -12.719 10.660 1.00 83.12 78 LEU A N 1
ATOM 648 C CA . LEU A 1 78 ? -10.764 -11.953 11.670 1.00 83.12 78 LEU A CA 1
ATOM 649 C C . LEU A 1 78 ? -11.621 -11.950 12.932 1.00 83.12 78 LEU A C 1
ATOM 651 O O . LEU A 1 78 ? -12.816 -11.666 12.877 1.00 83.12 78 LEU A O 1
ATOM 655 N N . THR A 1 79 ? -11.012 -12.288 14.055 1.00 87.62 79 THR A N 1
ATOM 656 C CA . THR A 1 79 ? -11.630 -12.175 15.374 1.00 87.62 79 THR A CA 1
ATOM 657 C C . THR A 1 79 ? -10.990 -11.020 16.128 1.00 87.62 79 THR A C 1
ATOM 659 O O . THR A 1 79 ? -9.875 -10.599 15.818 1.00 87.62 79 THR A O 1
ATOM 662 N N . LEU A 1 80 ? -11.659 -10.548 17.178 1.00 88.56 80 LEU A N 1
ATOM 663 C CA . LEU A 1 80 ? -11.115 -9.533 18.083 1.00 88.56 80 LEU A CA 1
ATOM 664 C C . LEU A 1 80 ? -9.747 -9.930 18.666 1.00 88.56 80 LEU A C 1
ATOM 666 O O . LEU A 1 80 ? -8.888 -9.072 18.836 1.00 88.56 80 LEU A O 1
ATOM 670 N N . SER A 1 81 ? -9.527 -11.228 18.903 1.00 90.44 81 SER A N 1
ATOM 671 C CA . SER A 1 81 ? -8.276 -11.795 19.423 1.00 90.44 81 SER A CA 1
ATOM 672 C C . SER A 1 81 ? -7.204 -12.061 18.362 1.00 90.44 81 SER A C 1
ATOM 674 O O . SER A 1 81 ? -6.080 -12.417 18.710 1.00 90.44 81 SER A O 1
ATOM 676 N N . THR A 1 82 ? -7.520 -11.909 17.071 1.00 91.06 82 THR A N 1
ATOM 677 C CA . THR A 1 82 ? -6.531 -12.094 16.004 1.00 91.06 82 THR A CA 1
ATOM 678 C C . THR A 1 82 ? -5.446 -11.021 16.124 1.00 91.06 82 THR A C 1
ATOM 680 O O . THR A 1 82 ? -5.739 -9.865 16.431 1.00 91.06 82 THR A O 1
ATOM 683 N N . LEU A 1 83 ? -4.188 -11.394 15.884 1.00 92.69 83 LEU A N 1
ATOM 684 C CA . LEU A 1 83 ? -3.069 -10.455 15.925 1.00 92.69 83 LEU A CA 1
ATOM 685 C C . LEU A 1 83 ? -2.897 -9.738 14.581 1.00 92.69 83 LEU A C 1
ATOM 687 O O . LEU A 1 83 ? -3.062 -10.330 13.514 1.00 92.69 83 LEU A O 1
ATOM 691 N N . ILE A 1 84 ? -2.518 -8.464 14.631 1.00 92.44 84 ILE A N 1
ATOM 692 C CA . ILE A 1 84 ? -2.212 -7.651 13.457 1.00 92.44 84 ILE A CA 1
ATOM 693 C C . ILE A 1 84 ? -0.942 -8.181 12.791 1.00 92.44 84 ILE A C 1
ATOM 695 O O . ILE A 1 84 ? 0.126 -8.264 13.404 1.00 92.44 84 ILE A O 1
ATOM 699 N N . GLU A 1 85 ? -1.055 -8.493 11.504 1.00 90.50 85 GLU A N 1
ATOM 700 C CA . GLU A 1 85 ? 0.041 -8.992 10.680 1.00 90.50 85 GLU A CA 1
ATOM 701 C C . GLU A 1 85 ? 1.133 -7.926 10.479 1.00 90.50 85 GLU A C 1
ATOM 703 O O . GLU A 1 85 ? 0.845 -6.761 10.198 1.00 90.50 85 GLU A O 1
ATOM 708 N N . LYS A 1 86 ? 2.410 -8.335 10.523 1.00 85.00 86 LYS A N 1
ATOM 709 C CA . LYS A 1 86 ? 3.565 -7.442 10.287 1.00 85.00 86 LYS A CA 1
ATOM 710 C C . LYS A 1 86 ? 3.512 -6.729 8.932 1.00 85.00 86 LYS A C 1
ATOM 712 O O . LYS A 1 86 ? 3.920 -5.578 8.820 1.00 85.00 86 LYS A O 1
ATOM 717 N N . ASN A 1 87 ? 2.970 -7.401 7.918 1.00 86.50 87 ASN A N 1
ATOM 718 C CA . ASN A 1 87 ? 2.791 -6.870 6.569 1.00 86.50 87 ASN A CA 1
ATOM 719 C C . ASN A 1 87 ? 1.300 -6.757 6.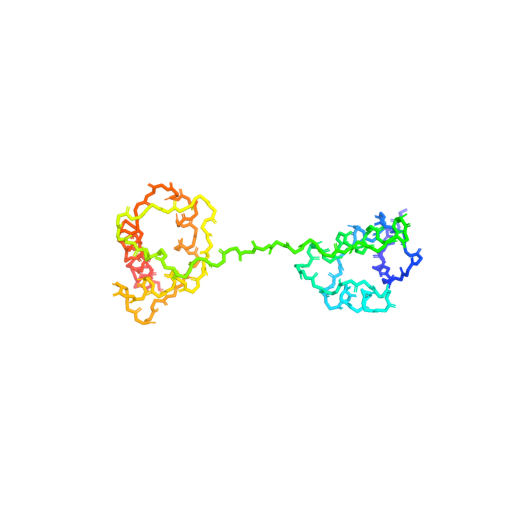223 1.00 86.50 87 ASN A C 1
ATOM 721 O O . ASN A 1 87 ? 0.883 -7.208 5.156 1.00 86.50 87 ASN A O 1
ATOM 725 N N . ILE A 1 88 ? 0.504 -6.188 7.139 1.00 85.94 88 ILE A N 1
ATOM 726 C CA . ILE A 1 88 ? -0.950 -6.065 6.983 1.00 85.94 88 ILE A CA 1
ATOM 727 C C . ILE A 1 88 ? -1.341 -5.537 5.596 1.00 85.94 88 ILE A C 1
ATOM 729 O O . ILE A 1 88 ? -0.903 -4.472 5.143 1.00 85.94 88 ILE A O 1
ATOM 733 N N . SER A 1 89 ? -2.211 -6.296 4.930 1.00 83.81 89 SER A N 1
ATOM 734 C CA . SER A 1 89 ? -2.849 -5.892 3.681 1.00 83.81 89 SER A CA 1
ATOM 735 C C . SER A 1 89 ? -4.226 -5.304 3.983 1.00 83.81 89 SER A C 1
ATOM 737 O O . SER A 1 89 ? -5.051 -5.940 4.622 1.00 83.81 89 SER A O 1
ATOM 739 N N . PHE A 1 90 ? -4.513 -4.088 3.519 1.00 87.62 90 PHE A N 1
ATOM 740 C CA . PHE A 1 90 ? -5.823 -3.446 3.717 1.00 87.62 90 PHE A CA 1
ATOM 741 C C . PHE A 1 90 ? -6.856 -3.975 2.713 1.00 87.62 90 PHE A C 1
ATOM 743 O O . PHE A 1 90 ? -7.345 -3.241 1.857 1.00 87.62 90 PHE A O 1
ATOM 750 N N . SER A 1 91 ? -7.111 -5.279 2.767 1.00 85.06 91 SER A N 1
ATOM 751 C CA . SER A 1 91 ? -8.037 -5.981 1.880 1.00 85.06 91 SER A CA 1
ATOM 752 C C . SER A 1 91 ? -9.498 -5.791 2.297 1.00 85.06 91 SER A C 1
ATOM 754 O O . SER A 1 91 ? -9.790 -5.366 3.417 1.00 85.06 91 SER A O 1
ATOM 756 N N . GLU A 1 92 ? -10.426 -6.167 1.412 1.00 84.62 92 GLU A N 1
ATOM 757 C CA . GLU A 1 92 ? -11.870 -6.100 1.685 1.00 84.62 92 GLU A CA 1
ATOM 758 C C . GLU A 1 92 ? -12.260 -6.882 2.949 1.00 84.62 92 GLU A C 1
ATOM 760 O O . GLU A 1 92 ? -13.088 -6.426 3.728 1.00 84.62 92 GLU A O 1
ATOM 765 N N . LYS A 1 93 ? -11.563 -7.986 3.241 1.00 86.62 93 LYS A N 1
ATOM 766 C CA . LYS A 1 93 ? -11.707 -8.747 4.490 1.00 86.62 93 LYS A CA 1
ATOM 767 C C . LYS A 1 93 ? -11.540 -7.873 5.741 1.00 86.62 93 LYS A C 1
ATOM 769 O O . LYS A 1 93 ? -12.342 -7.962 6.665 1.00 86.62 93 LYS A O 1
ATOM 774 N N . HIS A 1 94 ? -10.517 -7.017 5.774 1.00 89.94 94 HIS A N 1
ATOM 775 C CA . HIS A 1 94 ? -10.291 -6.115 6.906 1.00 89.94 94 HIS A CA 1
ATOM 776 C C . HIS A 1 94 ? -11.372 -5.041 6.966 1.00 89.94 94 HIS A C 1
ATOM 778 O O . HIS A 1 94 ? -11.814 -4.671 8.047 1.00 89.94 94 HIS A O 1
ATOM 784 N N . ARG A 1 95 ? -11.817 -4.550 5.805 1.00 88.88 95 ARG A N 1
ATOM 785 C CA . ARG A 1 95 ? -12.874 -3.543 5.724 1.00 88.88 95 ARG A CA 1
ATOM 786 C C . ARG A 1 95 ? -14.193 -4.063 6.292 1.00 88.88 95 ARG A C 1
ATOM 788 O O . ARG A 1 95 ? -14.773 -3.382 7.128 1.00 88.88 95 ARG A O 1
ATOM 795 N N . VAL A 1 96 ? -14.625 -5.253 5.873 1.00 88.12 96 VAL A N 1
ATOM 796 C CA . VAL A 1 96 ? -15.841 -5.911 6.380 1.00 88.12 96 VAL A CA 1
ATOM 797 C C . VAL A 1 96 ? -15.737 -6.128 7.888 1.00 88.12 96 VAL A C 1
ATOM 799 O O . VAL A 1 96 ? -16.642 -5.736 8.619 1.00 88.12 96 VAL A O 1
ATOM 802 N N . PHE A 1 97 ? -14.603 -6.658 8.361 1.00 90.69 97 PHE A N 1
ATOM 803 C CA . PHE A 1 97 ? -14.358 -6.847 9.790 1.00 90.69 97 PHE A CA 1
ATOM 804 C C . PHE A 1 97 ? -14.489 -5.538 10.579 1.00 90.69 97 PHE A C 1
ATOM 806 O O . PHE A 1 97 ? -15.254 -5.467 11.531 1.00 90.69 97 PHE A O 1
ATOM 813 N N . PHE A 1 98 ? -13.785 -4.476 10.182 1.00 92.69 98 PHE A N 1
ATOM 814 C CA . PHE A 1 98 ? -13.836 -3.218 10.925 1.00 92.69 98 PHE A CA 1
ATOM 815 C C . PHE A 1 98 ? -15.210 -2.549 10.850 1.00 92.69 98 PHE A C 1
ATOM 817 O O . PHE A 1 98 ? -15.662 -2.020 11.861 1.00 92.69 98 PHE A O 1
ATOM 824 N N . LYS A 1 99 ? -15.911 -2.622 9.711 1.00 92.44 99 LYS A N 1
ATOM 825 C CA . LYS A 1 99 ? -17.286 -2.114 9.582 1.00 92.44 99 LYS A CA 1
ATOM 826 C C . LYS A 1 99 ? -18.259 -2.783 10.550 1.00 92.44 99 LYS A C 1
ATOM 828 O O . LYS A 1 99 ? -19.116 -2.100 11.097 1.00 92.44 99 LYS A O 1
ATOM 833 N N . GLN A 1 100 ? -18.089 -4.077 10.819 1.00 89.75 100 GLN A N 1
ATOM 834 C CA . GLN A 1 100 ? -18.926 -4.799 11.780 1.00 89.75 100 GLN A CA 1
ATOM 835 C C . GLN A 1 100 ? -18.872 -4.189 13.195 1.00 89.75 100 GLN A C 1
ATOM 837 O O . GLN A 1 100 ? -19.867 -4.240 13.911 1.00 89.75 100 GLN A O 1
ATOM 842 N N . TYR A 1 101 ? -17.739 -3.598 13.595 1.00 90.81 101 TYR A N 1
ATOM 843 C CA . TYR A 1 101 ? -17.544 -3.042 14.943 1.00 90.81 101 TYR A CA 1
ATOM 844 C C . TYR A 1 101 ? -17.533 -1.508 15.005 1.00 90.81 101 TYR A C 1
ATOM 846 O O . TYR A 1 101 ? -17.799 -0.937 16.061 1.00 90.81 101 TYR A O 1
ATOM 854 N N . LEU A 1 102 ? -17.182 -0.838 13.906 1.00 92.06 102 LEU A N 1
ATOM 855 C CA . LEU A 1 102 ? -17.014 0.618 13.822 1.00 92.06 102 LEU A CA 1
ATOM 856 C C . LEU A 1 102 ? -18.113 1.306 12.998 1.00 92.06 102 LEU A C 1
ATOM 858 O O . LEU A 1 102 ? -18.135 2.532 12.942 1.00 92.06 102 LEU A O 1
ATOM 862 N N . GLY A 1 103 ? -19.013 0.539 12.379 1.00 89.00 103 GLY A N 1
ATOM 863 C CA . GLY A 1 103 ? -20.111 1.050 11.563 1.00 89.00 103 GLY A CA 1
ATOM 864 C C . GLY A 1 103 ? -19.734 1.316 10.104 1.00 89.00 103 GLY A C 1
ATOM 865 O O . GLY A 1 103 ? -18.579 1.192 9.686 1.00 89.00 103 GLY A O 1
ATOM 866 N N . ASP A 1 104 ? -20.735 1.682 9.302 1.00 88.88 104 ASP A N 1
ATOM 867 C CA . ASP A 1 104 ? -20.594 1.815 7.848 1.00 88.88 104 ASP A CA 1
ATOM 868 C C . ASP A 1 104 ? -19.772 3.016 7.380 1.00 88.88 104 ASP A C 1
ATOM 870 O O . ASP A 1 104 ? -19.173 2.945 6.299 1.00 88.88 104 ASP A O 1
ATOM 874 N N . ASP A 1 105 ? -19.676 4.051 8.217 1.00 88.62 105 ASP A N 1
ATOM 875 C CA . ASP A 1 105 ? -18.856 5.251 8.003 1.00 88.62 105 ASP A CA 1
ATOM 876 C C . ASP A 1 105 ? -17.354 4.993 8.203 1.00 88.62 105 ASP A C 1
ATOM 878 O O . ASP A 1 105 ? -16.501 5.856 7.943 1.00 88.62 105 ASP A O 1
ATOM 882 N N . PHE A 1 106 ? -17.001 3.783 8.651 1.00 92.56 106 PHE A N 1
ATOM 883 C CA . PHE A 1 106 ? -15.619 3.374 8.796 1.00 92.56 106 PHE A CA 1
ATOM 884 C C . PHE A 1 106 ? -14.859 3.487 7.469 1.00 92.56 106 PHE A C 1
ATOM 886 O O . PHE A 1 106 ? -15.211 2.899 6.438 1.00 92.56 106 PHE A O 1
ATOM 893 N N . HIS A 1 107 ? -13.722 4.176 7.534 1.00 90.38 107 HIS A N 1
ATOM 894 C CA . HIS A 1 107 ? -12.754 4.231 6.455 1.00 90.38 107 HIS A CA 1
ATOM 895 C C . HIS A 1 107 ? -11.332 4.206 7.015 1.00 90.38 107 HIS A C 1
ATOM 897 O O . HIS A 1 107 ? -11.017 4.784 8.055 1.00 90.38 107 HIS A O 1
ATOM 903 N N . PHE A 1 108 ? -10.421 3.566 6.283 1.00 92.75 108 PHE A N 1
ATOM 904 C CA . PHE A 1 108 ? -9.016 3.535 6.671 1.00 92.75 108 PHE A CA 1
ATOM 905 C C . PHE A 1 108 ? -8.347 4.896 6.428 1.00 92.75 108 PHE A C 1
ATOM 907 O O . PHE A 1 108 ? -7.766 5.145 5.362 1.00 92.75 108 PHE A O 1
ATOM 914 N N . ASN A 1 109 ? -8.393 5.769 7.431 1.00 92.25 109 ASN A N 1
ATOM 915 C CA . ASN A 1 109 ? -7.681 7.040 7.420 1.00 92.25 109 ASN A CA 1
ATOM 916 C C . ASN A 1 109 ? -6.152 6.849 7.563 1.00 92.25 109 ASN A C 1
ATOM 918 O O . ASN A 1 109 ? -5.649 5.782 7.928 1.00 92.25 109 ASN A O 1
ATOM 922 N N . VAL A 1 110 ? -5.383 7.894 7.239 1.00 91.69 110 VAL A N 1
ATOM 923 C CA . VAL A 1 110 ? -3.909 7.824 7.206 1.00 91.69 110 VAL A CA 1
ATOM 924 C C . VAL A 1 110 ? -3.311 7.546 8.589 1.00 91.69 110 VAL A C 1
ATOM 926 O O . VAL A 1 110 ? -2.355 6.775 8.682 1.00 91.69 110 VAL A O 1
ATOM 929 N N . LYS A 1 111 ? -3.864 8.139 9.656 1.00 93.62 111 LYS A N 1
ATOM 930 C CA . LYS A 1 111 ? -3.384 7.939 11.033 1.00 93.62 111 LYS A CA 1
ATOM 931 C C . LYS A 1 111 ? -3.562 6.483 11.461 1.00 93.62 111 LYS A C 1
ATOM 933 O O . LYS A 1 111 ? -2.605 5.858 11.906 1.00 93.62 111 LYS A O 1
ATOM 938 N N . PHE A 1 112 ? -4.740 5.916 11.219 1.00 95.31 112 PHE A N 1
ATOM 939 C CA . PHE A 1 112 ? -5.054 4.537 11.563 1.00 95.31 112 PHE A CA 1
ATOM 940 C C . PHE A 1 112 ? -4.222 3.528 10.765 1.00 95.31 112 PHE A C 1
ATOM 942 O O . PHE A 1 112 ? -3.664 2.596 11.338 1.00 95.31 112 PHE A O 1
ATOM 949 N N . LYS A 1 113 ? -4.024 3.753 9.456 1.00 93.62 113 LYS A N 1
ATOM 950 C CA . LYS A 1 113 ? -3.123 2.918 8.636 1.00 93.62 113 LYS A CA 1
ATOM 951 C C . LYS A 1 113 ? -1.692 2.903 9.175 1.00 93.62 113 LYS A C 1
ATOM 953 O O . LYS A 1 113 ? -1.045 1.858 9.156 1.00 93.62 113 LYS A O 1
ATOM 958 N N . LYS A 1 114 ? -1.181 4.058 9.618 1.00 94.50 114 LYS A N 1
ATOM 959 C CA . LYS A 1 114 ? 0.147 4.156 10.243 1.00 94.50 114 LYS A CA 1
ATOM 960 C C . LYS A 1 114 ? 0.178 3.406 11.572 1.00 94.50 114 LYS A C 1
ATOM 962 O O . LYS A 1 114 ? 1.091 2.617 11.779 1.00 94.50 114 LYS A O 1
ATOM 967 N N . TRP A 1 115 ? -0.838 3.594 12.414 1.00 95.69 115 TRP A N 1
ATOM 968 C CA . TRP A 1 115 ? -0.948 2.899 13.693 1.00 95.69 115 TRP A CA 1
ATOM 969 C C . TRP A 1 115 ? -0.928 1.377 13.515 1.00 95.69 115 TRP A C 1
ATOM 971 O O . TRP A 1 115 ? -0.105 0.715 14.138 1.00 95.69 115 TRP A O 1
ATOM 981 N N . LEU A 1 116 ? -1.733 0.829 12.597 1.00 94.94 116 LEU A N 1
ATOM 982 C CA . LEU A 1 116 ? -1.775 -0.613 12.323 1.00 94.94 116 LEU A CA 1
ATOM 983 C C . LEU A 1 116 ? -0.409 -1.168 11.898 1.00 94.94 116 LEU A C 1
ATOM 985 O O . LEU A 1 116 ? 0.010 -2.212 12.383 1.00 94.94 116 LEU A O 1
ATOM 989 N N . ARG A 1 117 ? 0.322 -0.447 11.040 1.00 94.06 117 ARG A N 1
ATOM 990 C CA . ARG A 1 117 ? 1.667 -0.859 10.598 1.00 94.06 117 ARG A CA 1
ATOM 991 C C . ARG A 1 117 ? 2.705 -0.836 11.720 1.00 94.06 117 ARG A C 1
ATOM 993 O O . ARG A 1 117 ? 3.610 -1.660 11.709 1.00 94.06 117 ARG A O 1
ATOM 1000 N N . SER A 1 118 ? 2.584 0.092 12.667 1.00 94.56 118 SER A N 1
ATOM 1001 C CA . SER A 1 118 ? 3.503 0.205 13.807 1.00 94.56 118 SER A CA 1
ATOM 1002 C C . SER A 1 118 ? 3.159 -0.728 14.972 1.00 94.56 118 SER A C 1
ATOM 1004 O O . SER A 1 118 ? 3.985 -0.901 15.860 1.00 94.56 118 SER A O 1
ATOM 1006 N N . ASN A 1 119 ? 1.959 -1.317 14.990 1.00 94.75 119 ASN A N 1
ATOM 1007 C CA . ASN A 1 119 ? 1.445 -2.124 16.101 1.00 94.75 119 ASN A CA 1
ATOM 1008 C C . ASN A 1 119 ? 1.186 -3.586 15.690 1.00 94.75 119 ASN A C 1
ATOM 1010 O O . ASN A 1 119 ? 0.234 -4.215 16.150 1.00 94.75 119 ASN A O 1
ATOM 1014 N N . SER A 1 120 ? 2.034 -4.150 14.824 1.00 92.06 120 SER A N 1
ATOM 1015 C CA . SER A 1 120 ? 1.983 -5.584 14.519 1.00 92.06 120 SER A CA 1
ATOM 1016 C C . SER A 1 120 ? 2.147 -6.419 15.789 1.00 92.06 120 SER A C 1
ATOM 1018 O O . SER A 1 120 ? 3.016 -6.114 16.606 1.00 92.06 120 SER A O 1
ATOM 1020 N N . GLY A 1 121 ? 1.354 -7.477 15.937 1.00 91.25 121 GLY A N 1
ATOM 1021 C CA . GLY A 1 121 ? 1.324 -8.293 17.153 1.00 91.25 121 GLY A CA 1
ATOM 1022 C C . GLY A 1 121 ? 0.335 -7.819 18.223 1.00 91.25 121 GLY A C 1
ATOM 1023 O O . GLY A 1 121 ? 0.113 -8.566 19.168 1.00 91.25 121 GLY A O 1
ATOM 1024 N N . LYS A 1 122 ? -0.300 -6.646 18.072 1.00 95.62 122 LYS A N 1
ATOM 1025 C CA . LYS A 1 122 ? -1.491 -6.282 18.860 1.00 95.62 122 LYS A CA 1
ATOM 1026 C C . LYS A 1 122 ? -2.747 -6.946 18.317 1.00 95.62 122 LYS A C 1
ATOM 1028 O O . LYS A 1 122 ? -2.780 -7.373 17.164 1.00 95.62 122 LYS A O 1
ATOM 1033 N N . THR A 1 123 ? -3.780 -7.014 19.140 1.00 96.06 123 THR A N 1
ATOM 1034 C CA . THR A 1 123 ? -5.080 -7.580 18.781 1.00 96.06 123 THR A CA 1
ATOM 1035 C C . THR A 1 123 ? -5.915 -6.620 17.931 1.00 96.06 123 THR A C 1
ATOM 1037 O O . THR A 1 123 ? -5.753 -5.396 17.977 1.00 96.06 123 THR A O 1
ATOM 1040 N N . TYR A 1 124 ? -6.860 -7.158 17.162 1.00 94.38 124 TYR A N 1
ATOM 1041 C CA . TYR A 1 124 ? -7.833 -6.329 16.448 1.00 94.38 124 TYR A CA 1
ATOM 1042 C C . TYR A 1 124 ? -8.802 -5.589 17.383 1.00 94.38 124 TYR A C 1
ATOM 1044 O O . TYR A 1 124 ? -9.304 -4.533 16.999 1.00 94.38 124 TYR A O 1
ATOM 1052 N N . GLN A 1 125 ? -9.021 -6.081 18.606 1.00 95.06 125 GLN A N 1
ATOM 1053 C CA . GLN A 1 125 ? -9.715 -5.326 19.653 1.00 95.06 125 GLN A CA 1
ATOM 1054 C C . GLN A 1 125 ? -8.989 -4.008 19.955 1.00 95.06 125 GLN A C 1
ATOM 1056 O O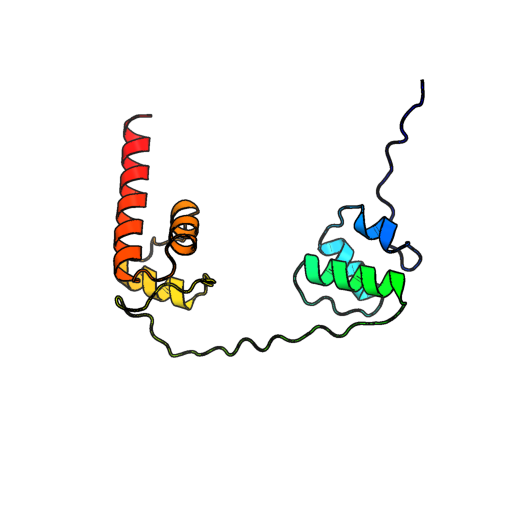 . GLN A 1 125 ? -9.582 -2.937 19.845 1.00 95.06 125 GLN A O 1
ATOM 1061 N N . GLU A 1 126 ? -7.682 -4.067 20.223 1.00 96.00 126 GLU A N 1
ATOM 1062 C CA . GLU A 1 126 ? -6.873 -2.866 20.465 1.00 96.00 126 GLU A CA 1
ATOM 1063 C C . GLU A 1 126 ? -6.864 -1.922 19.254 1.00 96.00 126 GLU A C 1
ATOM 1065 O O . GLU A 1 126 ? -6.784 -0.705 19.414 1.00 96.00 126 GLU A O 1
ATOM 1070 N N . ALA A 1 127 ? -6.973 -2.459 18.034 1.00 95.94 127 ALA A N 1
ATOM 1071 C CA . ALA A 1 127 ? -7.105 -1.642 16.830 1.00 95.94 127 ALA A CA 1
ATOM 1072 C C . ALA A 1 127 ? -8.424 -0.858 16.786 1.00 95.94 127 ALA A C 1
ATOM 1074 O O . ALA A 1 127 ? -8.427 0.310 16.398 1.00 95.94 127 ALA A O 1
ATOM 1075 N N . ILE A 1 128 ? -9.538 -1.483 17.173 1.00 95.25 128 ILE A N 1
ATOM 1076 C CA . ILE A 1 128 ? -10.849 -0.825 17.255 1.00 95.25 128 ILE A CA 1
ATOM 1077 C C . ILE A 1 128 ? -10.801 0.307 18.284 1.00 95.25 128 ILE A C 1
ATOM 1079 O O . ILE A 1 128 ? -11.249 1.420 17.998 1.00 95.25 128 ILE A O 1
ATOM 1083 N N . ASP A 1 129 ? -10.205 0.051 19.447 1.00 95.75 129 ASP A N 1
ATOM 1084 C CA . ASP A 1 129 ? -10.094 1.043 20.517 1.00 95.75 129 ASP A CA 1
ATOM 1085 C C . ASP A 1 129 ? -9.190 2.215 20.105 1.00 95.75 129 ASP A C 1
ATOM 1087 O O . ASP A 1 129 ? -9.563 3.381 20.257 1.00 95.75 129 ASP A O 1
ATOM 1091 N N . ALA A 1 130 ? -8.055 1.926 19.461 1.00 95.56 130 ALA A N 1
ATOM 1092 C CA . ALA A 1 130 ? -7.180 2.950 18.899 1.00 95.56 130 ALA A CA 1
ATOM 1093 C C . ALA A 1 130 ? -7.871 3.786 17.811 1.00 95.56 130 ALA A C 1
ATOM 1095 O O . ALA A 1 130 ? -7.642 4.991 17.725 1.00 95.56 130 ALA A O 1
ATOM 1096 N N . TYR A 1 131 ? -8.732 3.188 16.980 1.00 95.19 131 TYR A N 1
ATOM 1097 C CA . TYR A 1 131 ? -9.482 3.940 15.971 1.00 95.19 131 TYR A CA 1
ATOM 1098 C C . TYR A 1 131 ? -10.430 4.962 16.608 1.00 95.19 131 TYR A C 1
ATOM 1100 O O . TYR A 1 131 ? -10.464 6.114 16.174 1.00 95.19 131 TYR A O 1
ATOM 1108 N N . LYS A 1 132 ? -11.156 4.567 17.661 1.00 92.94 132 LYS A N 1
ATOM 1109 C CA . LYS A 1 132 ? -12.054 5.468 18.402 1.00 92.94 132 LYS A CA 1
ATOM 1110 C C . LYS A 1 132 ? -11.286 6.639 19.020 1.00 92.94 132 LYS A C 1
ATOM 1112 O O . LYS A 1 132 ? -11.716 7.780 18.886 1.00 92.94 132 LYS A O 1
ATOM 1117 N N . GLN A 1 133 ? -10.119 6.371 19.610 1.00 92.50 133 GLN A N 1
ATOM 1118 C CA . GLN A 1 133 ? -9.234 7.416 20.139 1.00 92.50 133 GLN A CA 1
ATOM 1119 C C . GLN A 1 133 ? -8.752 8.372 19.039 1.00 92.50 133 GLN A C 1
ATOM 1121 O O . GLN A 1 133 ? -8.830 9.585 19.195 1.00 92.50 133 GLN A O 1
ATOM 1126 N N . ILE A 1 134 ? -8.328 7.839 17.887 1.00 92.00 134 ILE A N 1
ATOM 1127 C CA . ILE A 1 134 ? -7.886 8.656 16.748 1.00 92.00 134 ILE A CA 1
ATOM 1128 C C . ILE A 1 134 ? -8.997 9.597 16.265 1.00 92.00 134 ILE A C 1
ATOM 1130 O O . ILE A 1 134 ? -8.691 10.732 15.901 1.00 92.00 134 ILE A O 1
ATOM 1134 N N . LEU A 1 135 ? -10.257 9.147 16.238 1.00 88.81 135 LEU A N 1
ATOM 1135 C CA . LEU A 1 135 ? -11.389 10.001 15.869 1.00 88.81 135 LEU A CA 1
ATOM 1136 C C . LEU A 1 135 ? -11.648 11.088 16.915 1.00 88.81 135 LEU A C 1
ATOM 1138 O O . LEU A 1 135 ? -11.750 12.257 16.547 1.00 88.81 135 LEU A O 1
ATOM 1142 N N . PHE A 1 136 ? -11.663 10.727 18.199 1.00 86.38 136 PHE A N 1
ATOM 1143 C CA . PHE A 1 136 ? -11.839 11.683 19.293 1.00 86.38 136 PHE A CA 1
ATOM 1144 C C . PHE A 1 136 ? -10.771 12.793 19.270 1.00 86.38 136 PHE A C 1
ATOM 1146 O O . PHE A 1 136 ? -11.087 13.981 19.348 1.00 86.38 136 PHE A O 1
ATOM 1153 N N . ASP A 1 137 ? -9.503 12.434 19.053 1.00 82.81 137 ASP A N 1
ATOM 1154 C CA . ASP A 1 137 ? -8.398 13.394 18.931 1.00 82.81 137 ASP A CA 1
ATOM 1155 C C . ASP A 1 137 ? -8.542 14.318 17.707 1.00 82.81 137 ASP A C 1
ATOM 1157 O O . ASP A 1 137 ? -8.049 15.450 17.687 1.00 82.81 137 ASP A O 1
ATOM 1161 N N . GLN A 1 138 ? -9.193 13.845 16.640 1.00 77.12 138 GLN A N 1
ATOM 1162 C CA . GLN A 1 138 ? -9.473 14.653 15.451 1.00 77.12 138 GLN A CA 1
ATOM 1163 C C . GLN A 1 138 ? -10.650 15.610 15.645 1.00 77.12 138 GLN A C 1
ATOM 1165 O O . GLN A 1 138 ? -10.683 16.655 14.996 1.00 77.12 138 GLN A O 1
ATOM 1170 N N . GLU A 1 139 ? -11.609 15.266 16.497 1.00 73.88 139 GLU A N 1
ATOM 1171 C CA . GLU A 1 139 ? -12.740 16.130 16.832 1.00 73.88 139 GLU A CA 1
ATOM 1172 C C . GLU A 1 139 ? -12.330 17.214 17.827 1.00 73.88 139 GLU A C 1
ATOM 1174 O O . GLU A 1 139 ? -12.601 18.390 17.590 1.00 73.88 139 GLU A O 1
ATOM 1179 N N . SER A 1 140 ? -11.569 16.861 18.867 1.00 67.50 140 SER A N 1
ATOM 1180 C CA . SER A 1 140 ? -11.047 17.834 19.834 1.00 67.50 140 SER A CA 1
ATOM 1181 C C . SER A 1 140 ? -10.173 18.895 19.160 1.00 67.50 140 SER A C 1
ATOM 1183 O O . SER A 1 140 ? -10.346 20.087 19.394 1.00 67.50 140 SER A O 1
ATOM 1185 N N . THR A 1 141 ? -9.308 18.504 18.221 1.00 64.56 141 THR A N 1
ATOM 1186 C CA . THR A 1 141 ? -8.484 19.458 17.457 1.00 64.56 141 THR A CA 1
ATOM 1187 C C . THR A 1 141 ? -9.267 20.376 16.512 1.00 64.56 141 THR A C 1
ATOM 1189 O O . THR A 1 141 ? -8.722 21.402 16.109 1.00 64.56 141 THR A O 1
ATOM 1192 N N . LYS A 1 142 ? -10.516 20.050 16.152 1.00 63.06 142 LYS A N 1
ATOM 1193 C CA . LYS A 1 142 ? -11.393 20.936 15.364 1.00 63.06 142 LYS A CA 1
ATOM 1194 C C . LYS A 1 142 ? -12.157 21.937 16.226 1.00 63.06 142 LYS A C 1
ATOM 1196 O O . LYS A 1 142 ? -12.499 22.995 15.728 1.00 63.06 142 LYS A O 1
ATOM 1201 N N . ILE A 1 143 ? -12.426 21.607 17.487 1.00 64.81 143 ILE A N 1
ATOM 1202 C CA . ILE A 1 143 ? -13.169 22.482 18.408 1.00 64.81 143 ILE A CA 1
ATOM 1203 C C . ILE A 1 143 ? -12.304 23.672 18.865 1.00 64.81 143 ILE A C 1
ATOM 1205 O O . ILE A 1 143 ? -12.833 24.738 19.161 1.00 64.81 143 ILE A O 1
ATOM 1209 N N . TYR A 1 144 ? -10.977 23.521 18.875 1.00 53.88 144 TYR A N 1
ATOM 1210 C CA . TYR A 1 144 ? -10.028 24.565 19.290 1.00 53.88 144 TYR A CA 1
ATOM 1211 C C . TYR A 1 144 ? -9.344 25.303 18.122 1.00 53.88 144 TYR A C 1
ATOM 1213 O O . TYR A 1 144 ? -8.268 25.874 18.313 1.00 53.88 144 TYR A O 1
ATOM 1221 N N . LYS A 1 145 ? -9.912 25.262 16.913 1.00 44.25 145 LYS A N 1
ATOM 1222 C CA . LYS A 1 145 ? -9.351 25.894 15.710 1.00 44.25 145 LYS A CA 1
ATOM 1223 C C . LYS A 1 145 ? -10.369 26.786 15.022 1.00 44.25 145 LYS A C 1
ATOM 1225 O O . LYS A 1 145 ? -9.930 27.848 14.535 1.00 44.25 145 LYS A O 1
#

Radius of gyration: 22.86 Å; chains: 1; bounding box: 51×48×49 Å

pLDDT: mean 83.4, std 15.48, range [35.72, 96.06]

Foldseek 3Di:
DDDPPPPDQDQLDLQDQLVSLVVDDDDLVSLLVSCVVLVEDSDDDSVVSSVQSSCCSHPVDHDDDPPPPPPPDPDPQQDQADFQALPDDPDVSVVVNLCVPVNPPDDDDPVLVVVSNVRTGDGVNVSNVVVVVVVVVVVVVVVVD

InterPro domains:
  IPR045492 Domain of unknown function DUF6434 [PF20026] (77-133)

Sequence (145 aa):
MDKKAKQSRPELRPDLNAMIFLKFYYLKEELVEFCRLNQLSTQGSKTELTDRVAYFLETGLRKKPKRQKTIYQPNVNLTLSTLIEKNISFSEKHRVFFKQYLGDDFHFNVKFKKWLRSNSGKTYQEAIDAYKQILFDQESTKIYK